Protein AF-A0A480AHR0-F1 (afdb_monomer_lite)

Foldseek 3Di:
DDPDCCVPPVVVVVVVVVVVVDDDDDPPPADADPVVRGRVVVVVVCCCCVPVVVCVVVVVDDDD

Radius of gyration: 17.92 Å; chains: 1; bounding box: 46×28×46 Å

pLDDT: mean 86.88, std 9.07, range [58.72, 97.81]

Sequence (64 aa):
MTFNENSRVKLPSILHLQRLSYEYLSLKNAVYNSENNIFTDIFKQTQLRDWLLPMLMNGQITIK

Secondary structure (DSSP, 8-state):
---SHIIIIIHHHHHHHHHTTPPP---TT---BTTTTB-HHHHHHHHHHHHHHHHHHTTS----

Organism: NCBI:txid136072

Structure (mmCIF, N/CA/C/O backbone):
data_AF-A0A480A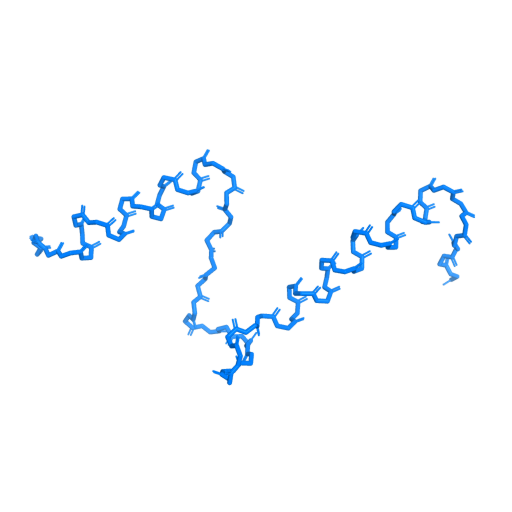HR0-F1
#
_entry.id   AF-A0A480AHR0-F1
#
loop_
_atom_site.group_PDB
_atom_site.id
_atom_site.type_symbol
_atom_site.label_atom_id
_atom_site.label_alt_id
_atom_site.label_comp_id
_atom_site.label_asym_id
_atom_site.label_entity_id
_atom_site.label_seq_id
_atom_site.pdbx_PDB_ins_code
_atom_site.Cartn_x
_atom_site.Cartn_y
_atom_site.Cartn_z
_atom_site.occupancy
_atom_site.B_iso_or_equiv
_atom_site.auth_seq_id
_atom_site.auth_comp_id
_atom_site.auth_asym_id
_atom_site.auth_atom_id
_atom_site.pdbx_PDB_model_num
ATOM 1 N N . MET A 1 1 ? -21.679 2.269 14.999 1.00 64.44 1 MET A N 1
ATOM 2 C CA . MET A 1 1 ? -20.417 1.815 14.375 1.00 64.44 1 MET A CA 1
ATOM 3 C C . MET A 1 1 ? -19.903 0.626 15.166 1.00 64.44 1 MET A C 1
ATOM 5 O O . MET A 1 1 ? -19.893 0.695 16.388 1.00 64.44 1 MET A O 1
ATOM 9 N N . THR A 1 2 ? -19.565 -0.481 14.513 1.00 73.19 2 THR A N 1
ATOM 10 C CA . THR A 1 2 ? -19.145 -1.710 15.202 1.00 73.19 2 THR A CA 1
ATOM 11 C C . THR A 1 2 ? -17.726 -1.519 15.755 1.00 73.19 2 THR A C 1
ATOM 13 O O . THR A 1 2 ? -16.783 -1.334 14.985 1.00 73.19 2 THR A O 1
ATOM 16 N N . PHE A 1 3 ? -17.563 -1.523 17.081 1.00 79.94 3 PHE A N 1
ATOM 17 C CA . PHE A 1 3 ? -16.275 -1.359 17.778 1.00 79.94 3 PHE A CA 1
ATOM 18 C C . PHE A 1 3 ? -15.454 -2.664 17.780 1.00 79.94 3 PHE A C 1
ATOM 20 O O . PHE A 1 3 ? -15.134 -3.217 18.831 1.00 79.94 3 PHE A O 1
ATOM 27 N N . ASN A 1 4 ? -15.148 -3.191 16.594 1.00 91.75 4 ASN A N 1
ATOM 28 C CA . ASN A 1 4 ? -14.382 -4.424 16.406 1.00 91.75 4 ASN A CA 1
ATOM 29 C C . ASN A 1 4 ? -12.904 -4.135 16.073 1.00 91.75 4 ASN A C 1
ATOM 31 O O . ASN A 1 4 ? -12.481 -2.986 15.970 1.00 91.75 4 ASN A O 1
ATOM 35 N N . GLU A 1 5 ? -12.096 -5.180 15.905 1.00 92.75 5 GLU A N 1
ATOM 36 C CA . GLU A 1 5 ? -10.664 -5.061 15.587 1.00 92.75 5 GLU A CA 1
ATOM 37 C C . GLU A 1 5 ? -10.392 -4.258 14.304 1.00 92.75 5 GLU A C 1
ATOM 39 O O . GLU A 1 5 ? -9.410 -3.518 14.224 1.00 92.75 5 GLU A O 1
ATOM 44 N N . ASN A 1 6 ? -11.286 -4.343 13.312 1.00 91.50 6 ASN A N 1
ATOM 45 C CA . ASN A 1 6 ? -11.123 -3.611 12.059 1.00 91.50 6 ASN A CA 1
ATOM 46 C C . ASN A 1 6 ? -11.143 -2.092 12.298 1.00 91.50 6 ASN A C 1
ATOM 48 O O . ASN A 1 6 ? -10.324 -1.380 11.721 1.00 91.50 6 ASN A O 1
ATOM 52 N N . SER A 1 7 ? -12.035 -1.602 13.168 1.00 93.25 7 SER A N 1
ATOM 53 C CA . SER A 1 7 ? -12.139 -0.175 13.503 1.00 93.25 7 SER A CA 1
ATOM 54 C C . SER A 1 7 ? -11.167 0.270 14.597 1.00 93.25 7 SER A C 1
ATOM 56 O O . SER A 1 7 ? -10.671 1.392 14.535 1.00 93.25 7 SER A O 1
ATOM 58 N N . ARG A 1 8 ? -10.855 -0.593 15.573 1.00 93.38 8 ARG A N 1
ATOM 59 C CA . ARG A 1 8 ? -9.983 -0.255 16.713 1.00 93.38 8 ARG A CA 1
ATOM 60 C C . ARG A 1 8 ? -8.489 -0.411 16.439 1.00 93.38 8 ARG A C 1
ATOM 62 O O . ARG A 1 8 ? -7.701 0.227 17.128 1.00 93.38 8 ARG A O 1
ATOM 69 N N . VAL A 1 9 ? -8.105 -1.272 15.494 1.00 94.19 9 VAL A N 1
ATOM 70 C CA . VAL A 1 9 ? -6.698 -1.640 15.262 1.00 94.19 9 VAL A CA 1
ATOM 71 C C . VAL A 1 9 ? -6.322 -1.466 13.795 1.00 94.19 9 VAL A C 1
ATOM 73 O O . VAL A 1 9 ? -5.497 -0.615 13.482 1.00 94.19 9 VAL A O 1
ATOM 76 N N . LYS A 1 10 ? -6.963 -2.199 12.875 1.00 94.25 10 LYS A N 1
ATOM 77 C CA . LYS A 1 10 ? -6.503 -2.271 11.473 1.00 94.25 10 LYS A CA 1
ATOM 78 C C . LYS A 1 10 ? -6.555 -0.922 10.751 1.00 94.25 10 LYS A C 1
ATOM 80 O O . LYS A 1 10 ? -5.567 -0.522 10.142 1.00 94.25 10 LYS A O 1
ATOM 85 N N . LEU A 1 11 ? -7.683 -0.211 10.836 1.00 94.19 11 LEU A N 1
ATOM 86 C CA . LEU A 1 11 ? -7.843 1.125 10.243 1.00 94.19 11 LEU A CA 1
ATOM 87 C C . LEU A 1 11 ? -6.841 2.145 10.823 1.00 94.19 11 LEU A C 1
ATOM 89 O O . LEU A 1 11 ? -6.128 2.769 10.034 1.00 94.19 11 LEU A O 1
ATOM 93 N N . PRO A 1 12 ? -6.717 2.294 12.161 1.00 95.44 12 PRO A N 1
ATOM 94 C CA . PRO A 1 12 ? -5.689 3.143 12.761 1.00 95.44 12 PRO A CA 1
ATOM 95 C C . PRO A 1 12 ? -4.260 2.812 12.313 1.00 95.44 12 PRO A C 1
ATOM 97 O O . PRO A 1 12 ? -3.495 3.726 12.009 1.00 95.44 12 PRO A O 1
ATOM 100 N N . SER A 1 13 ? -3.899 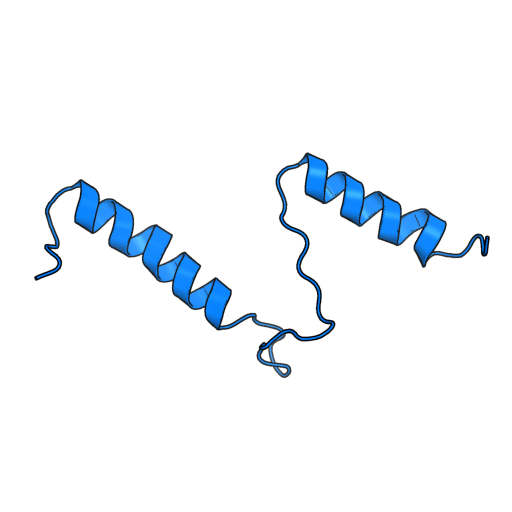1.527 12.228 1.00 96.25 13 SER A N 1
ATOM 101 C CA . SER A 1 13 ? -2.565 1.098 11.794 1.00 96.25 13 SER A CA 1
ATOM 102 C C . SER A 1 13 ? -2.271 1.480 10.343 1.00 96.25 13 SER A C 1
ATOM 104 O O . SER A 1 13 ? -1.207 2.031 10.070 1.00 96.25 13 SER A O 1
ATOM 106 N N . ILE A 1 14 ? -3.213 1.248 9.420 1.00 95.75 14 ILE A N 1
ATOM 107 C CA . ILE A 1 14 ? -3.056 1.636 8.008 1.00 95.75 14 ILE A CA 1
ATOM 108 C C . ILE A 1 14 ? -2.861 3.150 7.892 1.00 95.75 1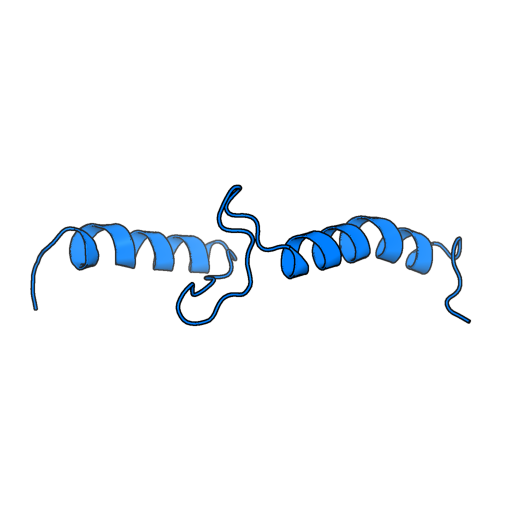4 ILE A C 1
ATOM 110 O O . ILE A 1 14 ? -1.928 3.600 7.229 1.00 95.75 14 ILE A O 1
ATOM 114 N N . LEU A 1 15 ? -3.689 3.938 8.584 1.00 96.00 15 LEU A N 1
ATOM 115 C CA . LEU A 1 15 ? -3.584 5.395 8.546 1.00 96.00 15 LEU A CA 1
ATOM 116 C C . LEU A 1 15 ? -2.240 5.885 9.104 1.00 96.00 15 LEU A C 1
ATOM 118 O O . LEU A 1 15 ? -1.657 6.831 8.579 1.00 96.00 15 LEU A O 1
ATOM 122 N N . HIS A 1 16 ? -1.730 5.241 10.156 1.00 97.19 16 HIS A N 1
ATOM 123 C CA . HIS A 1 16 ? -0.419 5.565 10.708 1.00 97.19 16 HIS A CA 1
ATOM 124 C C . HIS A 1 16 ? 0.712 5.291 9.707 1.00 97.19 16 HIS A C 1
ATOM 126 O O . HIS A 1 16 ? 1.564 6.154 9.509 1.00 97.19 16 HIS A O 1
ATOM 132 N N . LEU A 1 17 ? 0.682 4.146 9.019 1.00 97.62 17 LEU A N 1
ATOM 133 C CA . LEU A 1 17 ? 1.653 3.814 7.972 1.00 97.62 17 LEU A CA 1
ATOM 134 C C . LEU A 1 17 ? 1.612 4.824 6.819 1.00 97.62 17 LEU A C 1
ATOM 136 O O . LEU A 1 17 ? 2.659 5.288 6.378 1.00 97.62 17 LEU A O 1
ATOM 140 N N . GLN A 1 18 ? 0.424 5.260 6.396 1.00 96.50 18 GLN A N 1
ATOM 141 C CA . GLN A 1 18 ? 0.307 6.297 5.366 1.00 96.50 18 GLN A CA 1
ATOM 142 C C . GLN A 1 18 ? 0.962 7.626 5.771 1.00 96.50 18 GLN A C 1
ATOM 144 O O . GLN A 1 18 ? 1.538 8.311 4.929 1.00 96.50 18 GLN A O 1
ATOM 149 N N . ARG A 1 19 ? 0.953 7.981 7.064 1.00 97.00 19 ARG A N 1
ATOM 150 C CA . ARG A 1 19 ? 1.661 9.173 7.577 1.00 97.00 19 ARG A CA 1
ATOM 151 C C . ARG A 1 19 ? 3.181 9.013 7.593 1.00 97.00 19 ARG A C 1
ATOM 153 O O . ARG A 1 19 ? 3.881 10.018 7.610 1.00 97.00 19 ARG A O 1
ATOM 160 N N . LEU A 1 20 ? 3.676 7.778 7.577 1.00 97.81 20 LEU A N 1
ATOM 161 C CA . LEU A 1 20 ? 5.094 7.437 7.436 1.00 97.81 20 LEU A CA 1
ATOM 162 C C . LEU A 1 20 ? 5.497 7.250 5.961 1.00 97.81 20 LEU A C 1
ATOM 164 O O . LEU A 1 20 ? 6.512 6.619 5.679 1.00 97.81 20 LEU A O 1
ATOM 168 N N . SER A 1 21 ? 4.701 7.786 5.028 1.00 94.75 21 SER A N 1
ATOM 169 C CA . SER A 1 21 ? 4.916 7.708 3.578 1.00 94.75 21 SER A CA 1
ATOM 170 C C . SER A 1 21 ? 4.832 6.296 2.989 1.00 94.75 21 SER A C 1
ATOM 172 O O . SER A 1 21 ? 5.350 6.056 1.900 1.00 94.75 21 SER A O 1
ATOM 174 N N . TYR A 1 22 ? 4.155 5.363 3.664 1.00 95.31 22 TYR A N 1
ATOM 175 C CA . TYR A 1 22 ? 3.801 4.085 3.049 1.00 95.31 22 TYR A CA 1
ATOM 176 C C . TYR A 1 22 ? 2.544 4.238 2.198 1.00 95.31 22 TYR A C 1
ATOM 178 O O . TYR A 1 22 ? 1.531 4.789 2.632 1.00 95.31 22 TYR A O 1
ATOM 186 N N . GLU A 1 23 ? 2.583 3.702 0.988 1.00 91.94 23 GLU A N 1
ATOM 187 C CA . GLU A 1 23 ? 1.424 3.688 0.109 1.00 91.94 23 GLU A CA 1
ATOM 188 C C . GLU A 1 23 ? 0.470 2.551 0.493 1.00 91.94 23 GLU A C 1
ATOM 190 O O . GLU A 1 23 ? 0.874 1.401 0.679 1.00 91.94 23 GLU A O 1
ATOM 195 N N . TYR A 1 24 ? -0.818 2.870 0.627 1.00 92.75 24 TYR A N 1
ATOM 196 C CA . TYR A 1 24 ? -1.845 1.856 0.833 1.00 92.75 24 TYR A CA 1
ATOM 197 C C . TYR A 1 24 ? -2.227 1.219 -0.505 1.00 92.75 24 TYR A C 1
ATOM 199 O O . TYR A 1 24 ? -2.686 1.908 -1.414 1.00 92.75 24 TYR A O 1
ATOM 207 N N . LEU A 1 25 ? -2.113 -0.107 -0.589 1.00 90.62 25 LEU A N 1
ATOM 208 C CA . LEU A 1 25 ? -2.480 -0.887 -1.768 1.00 90.62 25 LEU A CA 1
ATOM 209 C C . LEU A 1 25 ? -3.768 -1.673 -1.506 1.00 90.62 25 LEU A C 1
ATOM 211 O O . LEU A 1 25 ? -3.854 -2.481 -0.579 1.00 90.62 25 LEU A O 1
ATOM 215 N N . SER A 1 26 ? -4.787 -1.442 -2.336 1.00 90.25 26 SER A N 1
ATOM 216 C CA . SER A 1 26 ? -6.058 -2.161 -2.241 1.00 90.25 26 SER A CA 1
ATOM 217 C C . SER A 1 26 ? -6.003 -3.492 -2.985 1.00 90.25 26 SER A C 1
ATOM 219 O O . SER A 1 26 ? -5.634 -3.540 -4.154 1.00 90.25 26 SER A O 1
ATOM 221 N N . LEU A 1 27 ? -6.481 -4.560 -2.345 1.00 89.56 27 LEU A N 1
ATOM 222 C CA . LEU A 1 27 ? -6.626 -5.880 -2.971 1.00 89.56 27 LEU A CA 1
ATOM 223 C C . LEU A 1 27 ? -7.862 -5.999 -3.874 1.00 89.56 27 LEU A C 1
ATOM 225 O O . LEU A 1 27 ? -7.976 -6.969 -4.616 1.00 89.56 27 LEU A O 1
ATOM 229 N N . LYS A 1 28 ? -8.802 -5.043 -3.823 1.00 86.31 28 LYS A N 1
ATOM 230 C CA . LYS A 1 28 ? -10.159 -5.222 -4.371 1.00 86.31 28 LYS A CA 1
ATOM 231 C C . LYS A 1 28 ? -10.205 -5.469 -5.886 1.00 86.31 28 LYS A C 1
ATOM 233 O O . LYS A 1 28 ? -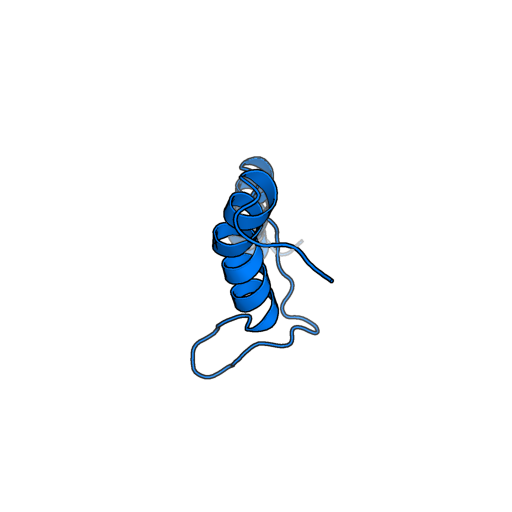11.202 -5.996 -6.349 1.00 86.31 28 LYS A O 1
ATOM 238 N N . ASN A 1 29 ? -9.153 -5.139 -6.632 1.00 85.56 29 ASN A N 1
ATOM 239 C CA . ASN A 1 29 ? -8.977 -5.481 -8.050 1.00 85.56 29 ASN A CA 1
ATOM 240 C C . ASN A 1 29 ? -7.483 -5.646 -8.3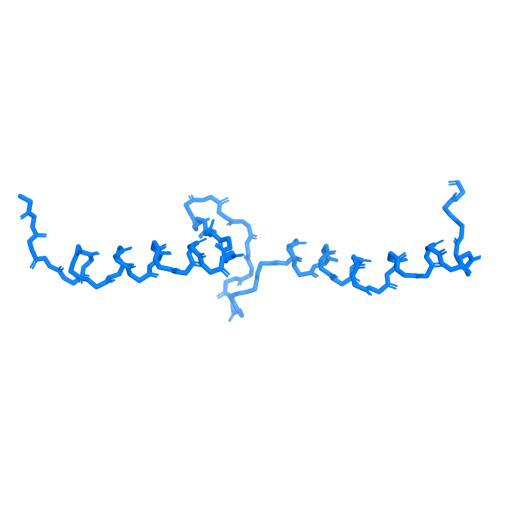90 1.00 85.56 29 ASN A C 1
ATOM 242 O O . ASN A 1 29 ? -7.039 -5.274 -9.474 1.00 85.56 29 ASN A O 1
ATOM 246 N N . ALA A 1 30 ? -6.678 -6.095 -7.426 1.00 87.00 30 ALA A N 1
ATOM 247 C CA . ALA A 1 30 ? -5.237 -6.171 -7.612 1.00 87.00 30 ALA A CA 1
ATOM 248 C C . ALA A 1 30 ? -4.846 -7.362 -8.492 1.00 87.00 30 ALA A C 1
ATOM 250 O O . ALA A 1 30 ? -5.328 -8.475 -8.287 1.00 87.00 30 ALA A O 1
ATOM 251 N N . VAL A 1 31 ? -3.908 -7.137 -9.413 1.00 86.81 31 VAL A N 1
ATOM 252 C CA . VAL A 1 31 ? -3.204 -8.207 -10.124 1.00 86.81 31 VAL A CA 1
ATOM 253 C C . VAL A 1 31 ? -1.933 -8.518 -9.340 1.00 86.81 31 VAL A C 1
ATOM 255 O O . VAL A 1 31 ? -1.005 -7.713 -9.276 1.00 86.81 31 VAL A O 1
ATOM 258 N N . TYR A 1 32 ? -1.919 -9.670 -8.683 1.00 92.06 32 TYR A N 1
ATOM 259 C CA . TYR A 1 32 ? -0.788 -10.148 -7.898 1.00 92.06 32 TYR A CA 1
ATOM 260 C C . TYR A 1 32 ? -0.721 -11.672 -7.980 1.00 92.06 32 TYR A C 1
ATOM 262 O O . TYR A 1 32 ? -1.702 -12.332 -8.327 1.00 92.06 32 TYR A O 1
ATOM 270 N N . ASN A 1 33 ? 0.443 -12.238 -7.682 1.00 91.62 33 ASN A N 1
ATOM 271 C CA . ASN A 1 33 ? 0.589 -13.682 -7.596 1.00 91.62 33 ASN A CA 1
ATOM 272 C C . ASN A 1 33 ? 0.085 -14.152 -6.219 1.00 91.62 33 ASN A C 1
ATOM 274 O O . ASN A 1 33 ? 0.625 -13.760 -5.185 1.00 91.62 33 ASN A O 1
ATOM 278 N N . SER A 1 34 ? -0.963 -14.978 -6.208 1.00 89.81 34 SER A N 1
ATOM 279 C CA . SER A 1 34 ? -1.621 -15.459 -4.989 1.00 89.81 34 SER A CA 1
ATOM 280 C C . SER A 1 34 ? -0.819 -16.508 -4.216 1.00 89.81 34 SER A C 1
ATOM 282 O O . SER A 1 34 ? -1.031 -16.638 -3.013 1.00 89.81 34 SER A O 1
ATOM 284 N N . GLU A 1 35 ? 0.105 -17.228 -4.859 1.00 93.75 35 GLU A N 1
ATOM 285 C CA . GLU A 1 35 ? 0.920 -18.266 -4.208 1.00 93.75 35 GLU A CA 1
ATOM 286 C C . GLU A 1 35 ? 1.991 -17.660 -3.298 1.00 93.75 35 GLU A C 1
ATOM 288 O O . GLU A 1 35 ? 2.262 -18.179 -2.218 1.00 93.75 35 GLU A O 1
ATOM 293 N N . ASN A 1 36 ? 2.591 -16.544 -3.719 1.00 92.00 36 ASN A N 1
ATOM 294 C CA . ASN A 1 36 ? 3.663 -15.869 -2.982 1.00 92.00 36 ASN A CA 1
ATOM 295 C C . ASN A 1 36 ? 3.277 -14.477 -2.451 1.00 92.00 36 ASN A C 1
ATOM 297 O O . ASN A 1 36 ? 4.087 -13.836 -1.786 1.00 92.00 36 ASN A O 1
ATOM 301 N N . ASN A 1 37 ? 2.045 -14.023 -2.703 1.00 89.31 37 ASN A N 1
ATOM 302 C CA . ASN A 1 37 ? 1.514 -12.719 -2.299 1.00 89.31 37 ASN A CA 1
ATOM 303 C C . ASN A 1 37 ? 2.340 -11.521 -2.819 1.00 89.31 37 ASN A C 1
ATOM 305 O O . ASN A 1 37 ? 2.455 -10.492 -2.150 1.00 89.31 37 ASN A O 1
ATOM 309 N N . ILE A 1 38 ? 2.937 -11.653 -4.010 1.00 90.75 38 ILE A N 1
ATOM 310 C CA . ILE A 1 38 ? 3.776 -10.612 -4.619 1.00 90.75 38 ILE A CA 1
ATOM 311 C C . ILE A 1 38 ? 3.001 -9.867 -5.708 1.00 90.75 38 ILE A C 1
ATOM 313 O O . ILE A 1 38 ? 2.501 -10.458 -6.668 1.00 90.75 38 ILE A O 1
ATOM 317 N N . PHE A 1 39 ? 2.985 -8.538 -5.605 1.00 92.44 39 PHE A N 1
ATOM 318 C CA . PHE A 1 39 ? 2.514 -7.633 -6.654 1.00 92.44 39 PHE A CA 1
ATOM 319 C C . PHE A 1 39 ? 3.575 -7.534 -7.755 1.00 92.44 39 PHE A C 1
ATOM 321 O O . PHE A 1 39 ? 4.496 -6.718 -7.685 1.00 92.44 39 PHE A O 1
ATOM 328 N N . THR A 1 40 ? 3.468 -8.395 -8.766 1.00 89.69 40 THR A N 1
ATOM 329 C CA . THR A 1 40 ? 4.497 -8.574 -9.802 1.00 89.69 40 THR A CA 1
ATOM 330 C C . THR A 1 40 ? 4.828 -7.294 -10.561 1.00 89.69 40 THR A C 1
ATOM 332 O O . THR A 1 40 ? 5.991 -7.072 -10.893 1.00 89.69 40 THR A O 1
ATOM 335 N N . ASP A 1 41 ? 3.839 -6.437 -10.814 1.00 89.12 41 ASP A N 1
ATOM 336 C CA . ASP A 1 41 ? 4.047 -5.194 -11.562 1.00 89.12 41 ASP A CA 1
ATOM 337 C C . ASP A 1 41 ? 4.808 -4.158 -10.733 1.00 89.12 41 ASP A C 1
ATOM 339 O O . ASP A 1 41 ? 5.772 -3.568 -11.219 1.00 89.12 41 ASP A O 1
ATOM 343 N N . ILE A 1 42 ? 4.442 -4.006 -9.457 1.00 89.94 42 ILE A N 1
ATOM 344 C CA . ILE A 1 42 ? 5.129 -3.114 -8.512 1.00 89.94 42 ILE A CA 1
ATOM 345 C C . ILE A 1 42 ? 6.572 -3.580 -8.306 1.00 89.94 42 ILE A C 1
ATOM 347 O O . ILE A 1 42 ? 7.499 -2.769 -8.300 1.00 89.94 42 ILE A O 1
ATOM 351 N N . PHE A 1 43 ? 6.779 -4.893 -8.194 1.00 88.75 43 PHE A N 1
ATOM 352 C CA . PHE A 1 43 ? 8.107 -5.474 -8.049 1.00 88.75 43 PHE A CA 1
ATOM 353 C C . PHE A 1 43 ? 9.002 -5.167 -9.262 1.00 88.75 43 PHE A C 1
ATOM 355 O O . PHE A 1 43 ? 10.105 -4.645 -9.099 1.00 88.75 43 PHE A O 1
ATOM 362 N N . LYS A 1 44 ? 8.508 -5.404 -10.486 1.00 87.88 44 LYS A N 1
ATOM 363 C CA . LYS A 1 44 ? 9.247 -5.109 -11.728 1.00 87.88 44 LYS A CA 1
ATOM 364 C C . LYS A 1 44 ? 9.556 -3.620 -11.881 1.00 87.88 44 LYS A C 1
ATOM 366 O O . LYS A 1 44 ? 10.676 -3.264 -12.243 1.00 87.88 44 LYS A O 1
ATOM 371 N N . GLN A 1 45 ? 8.586 -2.751 -11.593 1.00 88.75 45 GLN A N 1
ATOM 372 C CA . GLN A 1 45 ? 8.782 -1.299 -11.631 1.00 88.75 45 GLN A CA 1
ATOM 373 C C . GLN A 1 45 ? 9.846 -0.846 -10.630 1.00 88.75 45 GLN A C 1
ATOM 375 O O . GLN A 1 45 ? 10.685 -0.015 -10.965 1.00 88.75 45 GLN A O 1
ATOM 380 N N . THR A 1 46 ? 9.841 -1.418 -9.425 1.00 87.06 46 THR A N 1
ATOM 381 C CA . THR A 1 46 ? 10.828 -1.114 -8.382 1.00 87.06 46 THR A CA 1
ATOM 382 C C . THR A 1 46 ? 12.229 -1.523 -8.818 1.00 87.06 46 THR A C 1
ATOM 384 O O . THR A 1 46 ? 13.143 -0.709 -8.755 1.00 87.06 46 THR A O 1
ATOM 387 N N . GLN A 1 47 ? 12.389 -2.734 -9.360 1.00 82.75 47 GLN A N 1
ATOM 388 C CA . GLN A 1 47 ? 13.667 -3.189 -9.908 1.00 82.75 47 GLN A CA 1
ATOM 389 C C . GLN A 1 47 ? 14.165 -2.264 -11.028 1.00 82.75 47 GLN A C 1
ATOM 391 O O . GLN A 1 47 ? 15.334 -1.889 -11.039 1.00 82.75 47 GLN A O 1
ATOM 396 N N . LEU A 1 48 ? 13.286 -1.861 -11.950 1.00 81.38 48 LEU A N 1
ATOM 397 C CA . LEU A 1 48 ? 13.634 -0.933 -13.025 1.00 81.38 48 LEU A CA 1
ATOM 398 C C . LEU A 1 48 ? 14.045 0.438 -12.475 1.00 81.38 48 LEU A C 1
ATOM 400 O O . LEU A 1 48 ? 15.069 0.975 -12.885 1.00 81.38 48 LEU A O 1
ATOM 404 N N . ARG A 1 49 ? 13.289 1.001 -11.530 1.00 85.69 49 ARG A N 1
ATOM 405 C CA . ARG A 1 49 ? 13.606 2.294 -10.914 1.00 85.69 49 ARG A CA 1
ATOM 406 C C . ARG A 1 49 ? 14.938 2.245 -10.169 1.00 85.69 49 ARG A C 1
ATOM 408 O O . ARG A 1 49 ? 15.784 3.104 -10.380 1.00 85.69 49 ARG A O 1
ATOM 415 N N . ASP A 1 50 ? 15.128 1.256 -9.309 1.00 84.31 50 ASP A N 1
ATOM 416 C CA . ASP A 1 50 ? 16.283 1.222 -8.414 1.00 84.31 50 ASP A CA 1
ATOM 417 C C . ASP A 1 50 ? 17.568 0.840 -9.162 1.00 84.31 50 ASP A C 1
ATOM 419 O O . ASP A 1 50 ? 18.649 1.301 -8.801 1.00 84.31 50 ASP A O 1
ATOM 423 N N . TRP A 1 51 ? 17.462 0.045 -10.232 1.00 82.12 51 TRP A N 1
ATOM 424 C CA . TRP A 1 51 ? 18.619 -0.404 -11.006 1.00 82.12 51 TRP A CA 1
ATOM 425 C C . TRP A 1 51 ? 18.900 0.452 -12.246 1.00 82.12 51 TRP A C 1
ATOM 427 O O . TRP A 1 51 ? 20.037 0.862 -12.456 1.00 82.12 51 TRP A O 1
ATOM 437 N N . LEU A 1 52 ? 17.890 0.757 -13.067 1.00 76.75 52 LEU A N 1
ATOM 438 C CA . LEU A 1 52 ? 18.102 1.418 -14.361 1.00 76.75 52 LEU A CA 1
ATOM 439 C C . LEU A 1 52 ? 18.136 2.942 -14.257 1.00 76.75 52 LEU A C 1
ATOM 441 O O . LEU A 1 52 ? 18.892 3.573 -14.990 1.00 76.75 52 LEU A O 1
ATOM 445 N N . LEU A 1 53 ? 17.376 3.555 -13.345 1.00 80.1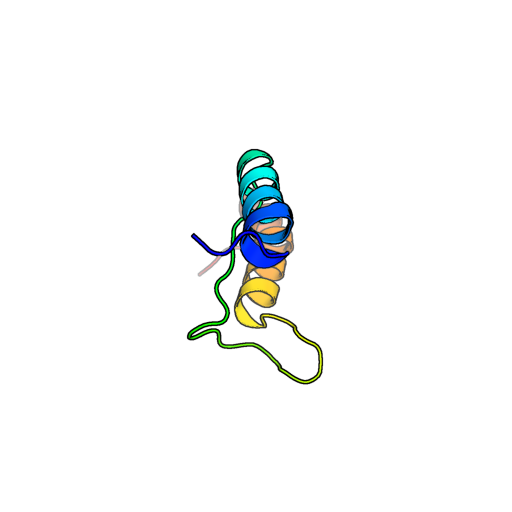9 53 LEU A N 1
ATOM 446 C CA . LEU A 1 53 ? 17.372 5.013 -13.186 1.00 80.19 53 LEU A CA 1
ATOM 447 C C . LEU A 1 53 ? 18.766 5.587 -12.858 1.00 80.19 53 LEU A C 1
ATOM 449 O O . LEU A 1 53 ? 19.176 6.521 -13.547 1.00 80.19 53 LEU A O 1
ATOM 453 N N . PRO A 1 54 ? 19.553 5.040 -11.910 1.00 83.19 54 PRO A N 1
ATOM 454 C CA . PRO A 1 54 ? 20.914 5.528 -11.686 1.00 83.19 54 PRO A CA 1
ATOM 455 C C . PRO A 1 54 ? 21.844 5.281 -12.884 1.00 83.19 54 PRO A C 1
ATOM 457 O O . PRO A 1 54 ? 22.697 6.123 -13.154 1.00 83.19 54 PRO A O 1
ATOM 460 N N . MET A 1 55 ? 21.654 4.187 -13.634 1.00 80.31 55 MET A N 1
ATOM 461 C CA . MET A 1 55 ? 22.433 3.873 -14.845 1.00 80.31 55 MET A CA 1
ATOM 462 C C . MET A 1 55 ? 22.086 4.768 -16.052 1.00 80.31 55 MET A C 1
ATOM 464 O O . MET A 1 55 ? 22.892 4.947 -16.963 1.00 80.31 55 MET A O 1
ATOM 468 N N . LEU A 1 56 ? 20.883 5.344 -16.073 1.00 77.94 56 LEU A N 1
ATOM 469 C CA . LEU A 1 56 ? 20.491 6.387 -17.023 1.00 77.94 56 LEU A CA 1
ATOM 470 C C . LEU A 1 56 ? 21.053 7.748 -16.594 1.00 77.94 56 LEU A C 1
ATOM 472 O O . LEU A 1 56 ? 21.602 8.481 -17.412 1.00 77.94 56 LEU A O 1
ATOM 476 N N . MET A 1 57 ? 20.955 8.074 -15.300 1.00 80.88 57 MET A N 1
ATOM 477 C CA . MET A 1 57 ? 21.425 9.347 -14.734 1.00 80.88 57 MET A CA 1
ATOM 478 C C . MET A 1 57 ? 22.948 9.509 -14.830 1.00 80.88 57 MET A C 1
ATOM 480 O O . MET A 1 57 ? 23.435 10.623 -15.002 1.00 80.88 57 MET A O 1
ATOM 484 N N . ASN A 1 58 ? 23.706 8.413 -14.739 1.00 83.12 58 ASN A N 1
ATOM 485 C CA . ASN A 1 58 ? 25.163 8.415 -14.883 1.00 83.12 58 ASN A CA 1
ATOM 486 C C . ASN A 1 58 ? 25.639 8.236 -16.345 1.00 83.12 58 ASN A C 1
ATOM 488 O O . ASN A 1 58 ? 26.843 8.148 -16.584 1.00 83.12 58 ASN A O 1
ATOM 492 N N . GLY A 1 59 ? 24.712 8.180 -17.311 1.00 76.44 59 GLY A N 1
ATOM 493 C CA . GLY A 1 59 ? 25.000 8.100 -18.745 1.00 76.44 59 GLY A CA 1
ATOM 494 C C . GLY A 1 59 ? 25.522 6.747 -19.244 1.00 76.44 59 GLY A C 1
ATOM 495 O O . GLY A 1 59 ? 25.954 6.661 -20.392 1.00 76.44 59 GLY A O 1
ATOM 496 N N . GLN A 1 60 ? 25.497 5.692 -18.422 1.00 71.25 60 GLN A N 1
ATOM 497 C CA . GLN A 1 60 ? 25.980 4.355 -18.800 1.00 71.25 60 GLN A CA 1
ATOM 498 C C . GLN A 1 60 ? 25.017 3.609 -19.734 1.00 71.25 60 GLN A C 1
ATOM 500 O O . GLN A 1 60 ? 25.436 2.704 -20.456 1.00 71.25 60 GLN A O 1
ATOM 505 N N . ILE A 1 61 ? 23.735 3.976 -19.729 1.00 71.56 61 ILE A N 1
ATOM 506 C CA . ILE A 1 61 ? 22.695 3.413 -20.592 1.00 71.56 61 ILE A CA 1
ATOM 507 C C . ILE A 1 61 ? 21.990 4.566 -21.312 1.00 71.56 61 ILE A C 1
ATOM 509 O O . ILE A 1 61 ? 21.715 5.603 -20.716 1.00 71.56 61 ILE A O 1
ATOM 513 N N . THR A 1 62 ? 21.676 4.394 -22.597 1.00 59.34 62 THR A N 1
ATOM 514 C CA . THR A 1 62 ? 20.878 5.353 -23.376 1.00 59.34 62 THR A CA 1
ATOM 515 C C . THR A 1 62 ? 19.665 4.631 -23.945 1.00 59.34 62 THR A C 1
ATOM 517 O O . THR A 1 62 ? 19.809 3.591 -24.589 1.00 59.34 62 THR A O 1
ATOM 520 N N . ILE A 1 63 ? 18.467 5.160 -23.691 1.00 68.25 63 ILE A N 1
ATOM 521 C CA . ILE A 1 63 ? 17.244 4.654 -24.322 1.00 68.25 63 ILE A CA 1
ATOM 522 C C . ILE A 1 63 ? 17.219 5.242 -25.734 1.00 68.25 63 ILE A C 1
ATOM 524 O O . ILE A 1 63 ? 17.271 6.462 -25.886 1.00 68.25 63 ILE A O 1
ATOM 528 N N . LYS A 1 64 ? 17.250 4.368 -26.740 1.00 58.72 64 LYS A N 1
ATOM 529 C CA . LYS A 1 64 ? 17.245 4.741 -28.156 1.00 58.72 64 LYS A CA 1
ATOM 530 C C . LYS A 1 64 ? 15.834 5.026 -28.650 1.00 58.72 64 LYS A C 1
ATOM 532 O O . LYS A 1 64 ? 14.912 4.322 -28.180 1.00 58.72 64 LYS A O 1
#